Protein AF-A0A0H3BZV4-F1 (afdb_monomer_lite)

Organism: Streptococcus pyogenes serotype M49 (strain NZ131) (NCBI:txid471876)

InterPro domains:
  IPR024410 Phage tail assembly chaperone protein, TAC [PF12363] (18-93)

pLDDT: mean 86.74, std 7.84, range [58.34, 96.5]

Sequence (133 aa):
MFKINNKLGTINPETGERNADGVGALFFNILERNESAIVDLVRLSAGSGKKALTEDEILDAIAESVDEEGTTEGLFAEIEKEMVDSGFFRAKILKYIENMEKSARYLKAKDDMDATQIQIIEDMIGRMSNAVS

Foldseek 3Di:
DQPQQVPQFDADPVPRDGDPCSLQRLLLCLLVVPPVSQLSVVQSVQDDDPRGDDSVNSVVVCQVVAPPVSDCVVVSVVVLVCLLPDPVNLVSNVVNLVVLVVVLVVVVVVVPDDPVVSVVSVVSSVSSVVSND

Radius of gyration: 16.51 Å; chains: 1; bounding box: 37×33×45 Å

Structure (mmCIF, N/CA/C/O backbone):
data_AF-A0A0H3BZV4-F1
#
_entry.id   AF-A0A0H3BZV4-F1
#
loop_
_atom_site.group_PDB
_atom_site.id
_atom_site.type_symbol
_atom_site.label_atom_id
_atom_site.label_alt_id
_atom_site.label_comp_id
_atom_site.label_asym_id
_atom_site.label_entity_id
_atom_site.label_seq_id
_atom_site.pdbx_PDB_ins_code
_atom_site.Cartn_x
_atom_site.Cartn_y
_atom_site.Cartn_z
_atom_site.occupancy
_atom_site.B_iso_or_equiv
_atom_site.auth_seq_id
_atom_site.auth_comp_id
_atom_site.auth_asym_id
_atom_site.auth_atom_id
_atom_site.pdbx_PDB_model_num
ATOM 1 N N . MET A 1 1 ? -10.467 11.105 -9.168 1.00 58.34 1 MET A N 1
ATOM 2 C CA . MET A 1 1 ? -9.352 10.271 -8.666 1.00 58.34 1 MET A CA 1
ATOM 3 C C . MET A 1 1 ? -9.791 9.638 -7.341 1.00 58.34 1 MET A C 1
ATOM 5 O O . MET A 1 1 ? -10.520 10.301 -6.611 1.00 58.34 1 MET A O 1
ATOM 9 N N . PHE A 1 2 ? -9.469 8.368 -7.056 1.00 71.88 2 PHE A N 1
ATOM 10 C CA . PHE A 1 2 ? -9.880 7.727 -5.792 1.00 71.88 2 PHE A CA 1
ATOM 11 C C . PHE A 1 2 ? -9.199 8.401 -4.593 1.00 71.88 2 PHE A C 1
ATOM 13 O O . PHE A 1 2 ? -8.050 8.826 -4.709 1.00 71.88 2 PHE A O 1
ATOM 20 N N . LYS A 1 3 ? -9.878 8.463 -3.435 1.00 79.62 3 LYS A N 1
ATOM 21 C CA . LYS A 1 3 ? -9.332 9.078 -2.205 1.00 79.62 3 LYS A CA 1
ATOM 22 C C . LYS A 1 3 ? -7.959 8.514 -1.827 1.00 79.62 3 LYS A C 1
ATOM 24 O O . LYS A 1 3 ? -7.097 9.266 -1.388 1.00 79.62 3 LYS A O 1
ATOM 29 N N . ILE A 1 4 ? -7.759 7.219 -2.055 1.00 83.06 4 ILE A N 1
ATOM 30 C CA . ILE A 1 4 ? -6.498 6.522 -1.801 1.00 83.06 4 ILE A CA 1
ATOM 31 C C . ILE A 1 4 ? -5.339 7.054 -2.652 1.00 83.06 4 ILE A C 1
ATOM 33 O O . ILE A 1 4 ? -4.274 7.312 -2.113 1.00 83.06 4 ILE A O 1
ATOM 37 N N . ASN A 1 5 ? -5.554 7.353 -3.936 1.00 83.31 5 ASN A N 1
ATOM 38 C CA . ASN A 1 5 ? -4.517 7.946 -4.791 1.00 83.31 5 ASN A CA 1
ATOM 39 C C . ASN A 1 5 ? -4.198 9.381 -4.358 1.00 83.31 5 ASN A C 1
ATOM 41 O O . ASN A 1 5 ? -3.048 9.799 -4.377 1.00 83.31 5 ASN A O 1
ATOM 45 N N . ASN A 1 6 ? -5.206 10.125 -3.896 1.00 81.25 6 ASN A N 1
ATOM 46 C CA . ASN A 1 6 ? -4.993 11.479 -3.388 1.00 81.25 6 ASN A CA 1
ATOM 47 C C . ASN A 1 6 ? -4.188 11.513 -2.080 1.00 81.25 6 ASN A C 1
ATOM 49 O O . ASN A 1 6 ? -3.605 12.549 -1.777 1.00 81.25 6 ASN A O 1
ATOM 53 N N . LYS A 1 7 ? -4.194 10.438 -1.284 1.00 81.19 7 LYS A N 1
ATOM 54 C CA . LYS A 1 7 ? -3.440 10.369 -0.023 1.00 81.19 7 LYS A CA 1
ATOM 55 C C . LYS A 1 7 ? -2.091 9.674 -0.198 1.00 81.19 7 LYS A C 1
ATOM 57 O O . LYS A 1 7 ? -1.072 10.249 0.170 1.00 81.19 7 LYS A O 1
ATOM 62 N N . LEU A 1 8 ? -2.102 8.486 -0.797 1.00 85.00 8 LEU A N 1
ATOM 63 C CA . LEU A 1 8 ? -0.971 7.553 -0.833 1.00 85.00 8 LEU A CA 1
ATOM 64 C C . LEU A 1 8 ? -0.292 7.470 -2.199 1.00 85.00 8 LEU A C 1
ATOM 66 O O . LEU A 1 8 ? 0.725 6.801 -2.333 1.00 85.00 8 LEU A O 1
ATOM 70 N N . GLY A 1 9 ? -0.857 8.115 -3.223 1.00 85.00 9 GLY A N 1
ATOM 71 C CA . GLY A 1 9 ? -0.237 8.127 -4.539 1.00 85.00 9 GLY A CA 1
ATOM 72 C C . GLY A 1 9 ? 1.067 8.920 -4.526 1.00 85.00 9 GLY A C 1
ATOM 73 O O . GLY A 1 9 ? 1.127 9.997 -3.912 1.00 85.00 9 GLY A O 1
ATOM 74 N N . THR A 1 10 ? 2.087 8.396 -5.206 1.00 83.38 10 THR A N 1
ATOM 75 C CA . THR A 1 10 ? 3.387 9.064 -5.334 1.00 83.38 10 THR A CA 1
ATOM 76 C C . THR A 1 10 ? 3.229 10.389 -6.078 1.00 83.38 10 THR A C 1
ATOM 78 O O . THR A 1 10 ? 2.305 10.567 -6.875 1.00 83.38 10 THR A O 1
ATOM 81 N N . ILE A 1 11 ? 4.100 11.358 -5.798 1.00 83.69 11 ILE A N 1
ATOM 82 C CA . ILE A 1 11 ? 4.076 12.659 -6.474 1.00 83.69 11 ILE A CA 1
ATOM 83 C C . ILE A 1 11 ? 5.057 12.607 -7.639 1.00 83.69 11 ILE A C 1
ATOM 85 O O . ILE A 1 11 ? 6.227 12.275 -7.453 1.00 83.69 11 ILE A O 1
ATOM 89 N N . ASN A 1 12 ? 4.584 12.951 -8.833 1.00 79.94 12 ASN A N 1
ATOM 90 C CA . ASN A 1 12 ? 5.448 13.125 -9.986 1.00 79.94 12 ASN A CA 1
ATOM 91 C C . ASN A 1 12 ? 6.361 14.348 -9.750 1.00 79.94 12 ASN A C 1
ATOM 93 O O . ASN A 1 12 ? 5.844 15.453 -9.570 1.00 79.94 12 ASN A O 1
ATOM 97 N N . PRO A 1 13 ? 7.696 14.185 -9.752 1.00 77.62 13 PRO A N 1
ATOM 98 C CA . PRO A 1 13 ? 8.618 15.281 -9.460 1.00 77.62 13 PRO A CA 1
ATOM 99 C C . PRO A 1 13 ? 8.635 16.370 -10.544 1.00 77.62 13 PRO A C 1
ATOM 101 O O . PRO A 1 13 ? 9.012 17.501 -10.253 1.00 77.62 13 PRO A O 1
ATOM 104 N N . GLU A 1 14 ? 8.222 16.056 -11.775 1.00 81.56 14 GLU A N 1
ATOM 105 C CA . GLU A 1 14 ? 8.203 16.994 -12.903 1.00 81.56 14 GLU A CA 1
ATOM 106 C C . GLU A 1 14 ? 6.904 17.803 -12.963 1.00 81.56 14 GLU A C 1
ATOM 108 O O . GLU A 1 14 ? 6.931 19.004 -13.227 1.00 81.56 14 GLU A O 1
ATOM 113 N N . THR A 1 15 ? 5.757 17.158 -12.722 1.00 86.44 15 THR A N 1
ATOM 114 C CA . THR A 1 15 ? 4.434 17.798 -12.854 1.00 86.44 15 THR A CA 1
ATOM 115 C C . THR A 1 15 ? 3.827 18.229 -11.520 1.00 86.44 15 THR A C 1
ATOM 117 O O . THR A 1 15 ? 2.900 19.037 -11.502 1.00 86.44 15 THR A O 1
ATOM 120 N N . GLY A 1 16 ? 4.311 17.690 -10.396 1.00 83.94 16 GLY A N 1
ATOM 121 C CA . GLY A 1 16 ? 3.719 17.872 -9.067 1.00 83.94 16 GLY A CA 1
ATOM 122 C C . GLY A 1 16 ? 2.377 17.153 -8.878 1.00 83.94 16 GLY A C 1
ATOM 123 O O . GLY A 1 16 ? 1.765 17.252 -7.812 1.00 83.94 16 GLY A O 1
ATOM 124 N N . GLU A 1 17 ? 1.899 16.428 -9.891 1.00 85.38 17 GLU A N 1
ATOM 125 C CA . GLU A 1 17 ? 0.636 15.698 -9.833 1.00 85.38 17 GLU A CA 1
ATOM 126 C C . GLU A 1 17 ? 0.794 14.367 -9.095 1.00 85.38 17 GLU A C 1
ATOM 128 O O . GLU A 1 17 ? 1.854 13.739 -9.109 1.00 85.38 17 GLU A O 1
ATOM 133 N N . ARG A 1 18 ? -0.290 13.908 -8.460 1.00 84.81 18 ARG A N 1
ATOM 134 C CA . ARG A 1 18 ? -0.317 12.586 -7.828 1.00 84.81 18 ARG A CA 1
ATOM 135 C C . ARG A 1 18 ? -0.573 11.486 -8.845 1.00 84.81 18 ARG A C 1
ATOM 137 O O . ARG A 1 18 ? -1.522 11.556 -9.629 1.00 84.81 18 ARG A O 1
ATOM 144 N N . ASN A 1 19 ? 0.226 10.434 -8.751 1.00 83.19 19 ASN A N 1
ATOM 145 C CA . ASN A 1 19 ? 0.083 9.227 -9.541 1.00 83.19 19 ASN A CA 1
ATOM 146 C C . ASN A 1 19 ? -1.110 8.384 -9.073 1.00 83.19 19 ASN A C 1
ATOM 148 O O . ASN A 1 19 ? -1.616 8.476 -7.951 1.00 83.19 19 ASN A O 1
ATOM 152 N N . ALA A 1 20 ? -1.601 7.545 -9.982 1.00 85.19 20 ALA A N 1
ATOM 153 C CA . ALA A 1 20 ? -2.744 6.673 -9.741 1.00 85.19 20 ALA A CA 1
ATOM 154 C C . ALA A 1 20 ? -2.343 5.313 -9.133 1.00 85.19 20 ALA A C 1
ATOM 156 O O . ALA A 1 20 ? -2.910 4.286 -9.503 1.00 85.19 20 ALA A O 1
ATOM 157 N N . ASP A 1 21 ? -1.373 5.315 -8.222 1.00 86.81 21 ASP A N 1
ATOM 158 C CA . ASP A 1 21 ? -0.710 4.140 -7.641 1.00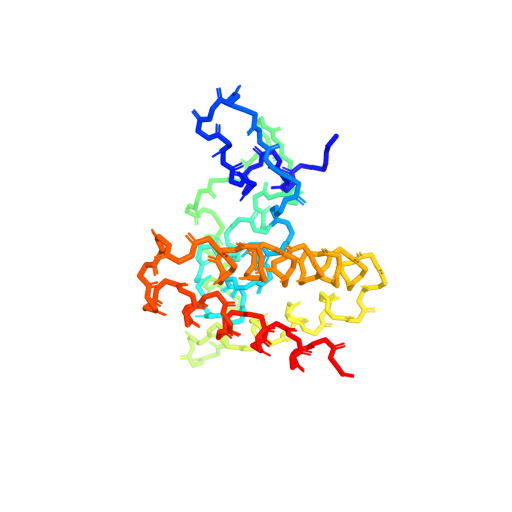 86.81 21 ASP A CA 1
ATOM 159 C C . ASP A 1 21 ? -1.020 3.891 -6.157 1.00 86.81 21 ASP A C 1
ATOM 161 O O . ASP A 1 21 ? -0.617 2.865 -5.615 1.00 86.81 21 ASP A O 1
ATOM 165 N N . GLY A 1 22 ? -1.798 4.756 -5.503 1.00 89.69 22 GLY A N 1
ATOM 166 C CA . GLY A 1 22 ? -2.055 4.658 -4.061 1.00 89.69 22 GLY A CA 1
ATOM 167 C C . GLY A 1 22 ? -2.653 3.321 -3.596 1.00 89.69 22 GLY A C 1
ATOM 168 O O . GLY A 1 22 ? -2.357 2.880 -2.492 1.00 89.69 22 GLY A O 1
ATOM 169 N N . VAL A 1 23 ? -3.463 2.645 -4.425 1.00 91.56 23 VAL A N 1
ATOM 170 C CA . VAL A 1 23 ? -3.964 1.289 -4.103 1.00 91.56 23 VAL A CA 1
ATOM 171 C C . VAL A 1 23 ? -2.830 0.268 -4.050 1.00 91.56 23 VAL A C 1
ATOM 173 O O . VAL A 1 23 ? -2.800 -0.570 -3.156 1.00 91.56 23 VAL A O 1
ATOM 176 N N . GLY A 1 24 ? -1.912 0.339 -5.010 1.00 92.00 24 GLY A N 1
ATOM 177 C CA . GLY A 1 24 ? -0.768 -0.558 -5.076 1.00 92.00 24 GLY A CA 1
ATOM 178 C C . GLY A 1 24 ? 0.210 -0.327 -3.932 1.00 92.00 24 GLY A C 1
ATOM 179 O O . GLY A 1 24 ? 0.658 -1.284 -3.311 1.00 92.00 24 GLY A O 1
ATOM 180 N N . ALA A 1 25 ? 0.465 0.942 -3.601 1.00 91.69 25 ALA A N 1
ATOM 181 C CA . ALA A 1 25 ? 1.288 1.317 -2.455 1.00 91.69 25 ALA A CA 1
ATOM 182 C C . ALA A 1 25 ? 0.697 0.813 -1.128 1.00 91.69 25 ALA A C 1
ATOM 184 O O . ALA A 1 25 ? 1.415 0.219 -0.327 1.00 91.69 25 ALA A O 1
ATOM 185 N N . LEU A 1 26 ? -0.617 0.984 -0.917 1.00 94.25 26 LEU A N 1
ATOM 186 C CA . LEU A 1 26 ? -1.288 0.452 0.272 1.00 94.25 26 LEU A CA 1
ATOM 187 C C . LEU A 1 26 ? -1.158 -1.070 0.349 1.00 94.25 26 LEU A C 1
ATOM 189 O O . LEU A 1 26 ? -0.787 -1.593 1.392 1.00 94.25 26 LEU A O 1
ATOM 193 N N . PHE A 1 27 ? -1.444 -1.768 -0.753 1.00 95.56 27 PHE A N 1
ATOM 194 C CA . PHE A 1 27 ? -1.378 -3.226 -0.789 1.00 95.56 27 PHE A CA 1
ATOM 195 C C . PHE A 1 27 ? 0.024 -3.742 -0.465 1.00 95.56 27 PHE A C 1
ATOM 197 O O . PHE A 1 27 ? 0.169 -4.634 0.361 1.00 95.56 27 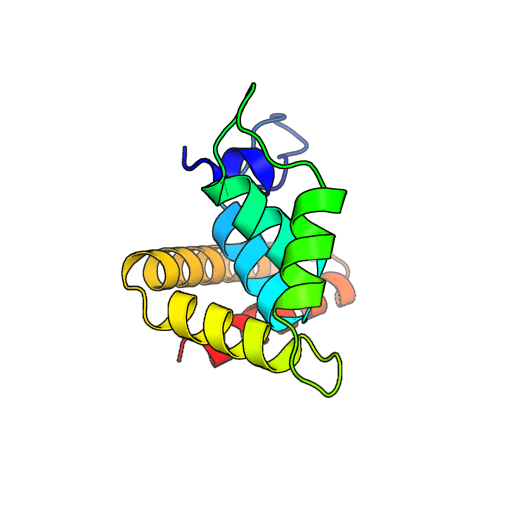PHE A O 1
ATOM 204 N N . PHE A 1 28 ? 1.063 -3.138 -1.046 1.00 94.94 28 PHE A N 1
ATOM 205 C CA . PHE A 1 28 ? 2.437 -3.505 -0.725 1.00 94.94 28 PHE A CA 1
ATOM 206 C C . PHE A 1 28 ? 2.752 -3.305 0.764 1.00 94.94 28 PHE A C 1
ATOM 208 O O . PHE A 1 28 ? 3.306 -4.198 1.393 1.00 94.94 28 PHE A O 1
ATOM 215 N N . ASN A 1 29 ? 2.329 -2.189 1.364 1.00 94.81 29 ASN A N 1
ATOM 216 C CA . ASN A 1 29 ? 2.544 -1.954 2.793 1.00 94.81 29 ASN A CA 1
ATOM 217 C C . ASN A 1 29 ? 1.795 -2.960 3.693 1.00 94.81 29 ASN A C 1
ATOM 219 O O . ASN A 1 29 ? 2.305 -3.305 4.756 1.00 94.81 29 ASN A O 1
ATOM 223 N N . ILE A 1 30 ? 0.627 -3.460 3.272 1.00 95.69 30 ILE A N 1
ATOM 224 C CA . ILE A 1 30 ? -0.084 -4.558 3.954 1.00 95.69 30 ILE A CA 1
ATOM 225 C C . ILE A 1 30 ? 0.725 -5.865 3.887 1.00 95.69 30 ILE A C 1
ATOM 227 O O . ILE A 1 30 ? 0.873 -6.548 4.902 1.00 95.69 30 ILE A O 1
ATOM 231 N N . LEU A 1 31 ? 1.311 -6.190 2.729 1.00 95.62 31 LEU A N 1
ATOM 232 C CA . LEU A 1 31 ? 2.188 -7.363 2.584 1.00 95.62 31 LEU A CA 1
ATOM 233 C C . LEU A 1 31 ? 3.448 -7.259 3.456 1.00 95.62 31 LEU A C 1
ATOM 235 O O . LEU A 1 31 ? 3.886 -8.255 4.022 1.00 95.62 31 LEU A O 1
ATOM 239 N N . GLU A 1 32 ? 3.995 -6.053 3.619 1.00 94.88 32 GLU A N 1
ATOM 240 C CA . GLU A 1 32 ? 5.163 -5.794 4.474 1.00 94.88 32 GLU A CA 1
ATOM 241 C C . GLU A 1 32 ? 4.839 -5.690 5.969 1.00 94.88 32 GLU A C 1
ATOM 243 O O . GLU A 1 32 ? 5.734 -5.391 6.759 1.00 94.88 32 GLU A O 1
ATOM 248 N N . ARG A 1 33 ? 3.577 -5.898 6.370 1.00 93.12 33 ARG A N 1
ATOM 249 C CA . ARG A 1 33 ? 3.121 -5.739 7.762 1.00 93.12 33 ARG A CA 1
ATOM 250 C C . ARG A 1 33 ? 3.453 -4.357 8.334 1.00 93.12 33 ARG A C 1
ATOM 252 O O . ARG A 1 33 ? 3.756 -4.194 9.512 1.00 93.12 33 ARG A O 1
ATOM 259 N N . ASN A 1 34 ? 3.406 -3.335 7.485 1.00 92.00 34 ASN A N 1
ATOM 260 C CA . ASN A 1 34 ? 3.645 -1.964 7.901 1.00 92.00 34 ASN A CA 1
ATOM 261 C C . ASN A 1 34 ? 2.385 -1.410 8.579 1.00 92.00 34 ASN A C 1
ATOM 263 O O . ASN A 1 34 ? 1.386 -1.144 7.916 1.00 92.00 34 ASN A O 1
ATOM 267 N N . GLU A 1 35 ? 2.440 -1.207 9.895 1.00 86.62 35 GLU A N 1
ATOM 268 C CA . GLU A 1 35 ? 1.307 -0.767 10.728 1.00 86.62 35 GLU A CA 1
ATOM 269 C C . GLU A 1 35 ? 0.673 0.548 10.257 1.00 86.62 35 GLU A C 1
ATOM 271 O O . GLU A 1 35 ? -0.545 0.728 10.352 1.00 86.62 35 GLU A O 1
ATOM 276 N N . SER A 1 36 ? 1.464 1.439 9.644 1.00 88.50 36 SER A N 1
ATOM 277 C CA . SER A 1 36 ? 0.935 2.676 9.055 1.00 88.50 36 SER A CA 1
ATOM 278 C C . SER A 1 36 ? -0.111 2.414 7.962 1.00 88.50 36 SER A C 1
ATOM 280 O O . SER A 1 36 ? -1.007 3.234 7.768 1.00 88.50 36 SER A O 1
ATOM 282 N N . ALA A 1 37 ? -0.077 1.247 7.306 1.00 91.44 37 ALA A N 1
ATOM 283 C CA . ALA A 1 37 ? -1.062 0.852 6.304 1.00 91.44 37 ALA A CA 1
ATOM 284 C C . ALA A 1 37 ? -2.463 0.661 6.895 1.00 91.44 37 ALA A C 1
ATOM 286 O O . ALA A 1 37 ? -3.450 1.054 6.271 1.00 91.44 37 ALA A O 1
ATOM 287 N N . ILE A 1 38 ? -2.559 0.089 8.099 1.00 89.94 38 ILE A N 1
ATOM 288 C CA . ILE A 1 38 ? -3.841 -0.105 8.789 1.00 89.94 38 ILE A CA 1
ATOM 289 C C . ILE A 1 38 ? -4.399 1.264 9.182 1.00 89.94 38 ILE A C 1
ATOM 291 O O . ILE A 1 38 ? -5.562 1.567 8.906 1.00 89.94 38 ILE A O 1
ATOM 295 N N . VAL A 1 39 ? -3.548 2.139 9.727 1.00 89.69 39 VAL A N 1
ATOM 296 C CA . VAL A 1 39 ? -3.926 3.519 10.064 1.00 89.69 39 VAL A CA 1
ATOM 297 C C . VAL A 1 39 ? -4.420 4.272 8.826 1.00 89.69 39 VAL A C 1
ATOM 299 O O . VAL A 1 39 ? -5.479 4.908 8.859 1.00 89.69 39 VAL A O 1
ATOM 302 N N . ASP A 1 40 ? -3.705 4.175 7.706 1.00 89.56 40 ASP A N 1
ATOM 303 C CA . ASP A 1 40 ? -4.093 4.805 6.445 1.00 89.56 40 ASP A CA 1
ATOM 304 C C . ASP A 1 40 ? -5.422 4.266 5.908 1.00 89.56 40 ASP A C 1
ATOM 306 O O . ASP A 1 40 ? -6.277 5.051 5.474 1.00 89.56 40 ASP A O 1
ATOM 310 N N . LEU A 1 41 ? -5.636 2.950 5.973 1.00 89.31 41 LEU A N 1
ATOM 311 C CA . LEU A 1 41 ? -6.879 2.302 5.562 1.00 89.31 41 LEU A CA 1
ATOM 312 C C . LEU A 1 41 ? -8.072 2.789 6.400 1.00 89.31 41 LEU A C 1
ATOM 314 O O . LEU A 1 41 ? -9.111 3.173 5.843 1.00 89.31 41 LEU A O 1
ATOM 318 N N . VAL A 1 42 ? -7.918 2.861 7.724 1.00 88.00 42 VAL A N 1
ATOM 319 C CA . VAL A 1 42 ? -8.958 3.376 8.625 1.00 88.00 42 VAL A CA 1
ATOM 320 C C . VAL A 1 42 ? -9.220 4.857 8.346 1.00 88.00 42 VAL A C 1
ATOM 322 O O . VAL A 1 42 ? -10.370 5.254 8.155 1.00 88.00 42 VAL A O 1
ATOM 325 N N . ARG A 1 43 ? -8.178 5.683 8.192 1.00 86.88 43 ARG A N 1
ATOM 326 C CA . ARG A 1 43 ? -8.308 7.113 7.838 1.00 86.88 43 ARG A CA 1
ATOM 327 C C . ARG A 1 43 ? -8.945 7.354 6.475 1.00 86.88 43 ARG A C 1
ATOM 329 O O . ARG A 1 43 ? -9.484 8.436 6.224 1.00 86.88 43 ARG A O 1
ATOM 336 N N . LEU A 1 44 ? -8.810 6.425 5.535 1.00 84.69 44 LEU A N 1
ATOM 337 C CA . LEU A 1 44 ? -9.486 6.496 4.240 1.00 84.69 44 LEU A CA 1
ATOM 338 C C . LEU A 1 44 ? -10.983 6.198 4.376 1.00 84.69 44 LEU A C 1
ATOM 340 O O . LEU A 1 44 ? -11.791 6.815 3.671 1.00 84.69 44 LEU A O 1
ATOM 344 N N . SER A 1 45 ? -11.335 5.320 5.314 1.00 81.81 45 SER A N 1
ATOM 345 C CA . SER A 1 45 ? -12.699 4.863 5.590 1.00 81.81 45 SER A CA 1
ATOM 346 C C . SER A 1 45 ? -13.481 5.832 6.486 1.00 81.81 45 SER A C 1
ATOM 348 O O . SER A 1 45 ? -14.637 6.140 6.196 1.00 81.81 45 SER A O 1
ATOM 350 N N . ALA A 1 46 ? -12.837 6.413 7.502 1.00 78.75 46 ALA A N 1
ATOM 351 C CA . ALA A 1 46 ? -13.441 7.278 8.522 1.00 78.75 46 ALA A CA 1
ATOM 352 C C . ALA A 1 46 ? -13.863 8.685 8.032 1.00 78.75 46 ALA A C 1
ATOM 354 O O . ALA A 1 46 ? -14.340 9.519 8.799 1.00 78.75 46 ALA A O 1
ATOM 355 N N . GLY A 1 47 ? -13.748 8.976 6.734 1.00 68.94 47 GLY A N 1
ATOM 356 C CA . GLY A 1 47 ? -14.139 10.271 6.175 1.00 68.94 47 GLY A CA 1
ATOM 357 C C . GLY A 1 47 ? -13.169 11.407 6.531 1.00 68.94 47 GLY A C 1
ATOM 358 O O . GLY A 1 47 ? -11.983 11.193 6.748 1.00 68.94 47 GLY A O 1
ATOM 359 N N . SER A 1 48 ? -13.645 12.653 6.483 1.00 74.81 48 SER A N 1
ATOM 360 C CA . SER A 1 48 ? -12.821 13.858 6.682 1.00 74.81 48 SER A CA 1
ATOM 361 C C . SER A 1 48 ? -13.573 14.931 7.471 1.00 74.81 48 SER A C 1
ATOM 363 O O . SER A 1 48 ? -14.803 14.984 7.426 1.00 74.81 48 SER A O 1
ATOM 365 N N . GLY A 1 49 ? -12.848 15.839 8.130 1.00 76.06 49 GLY A N 1
ATOM 366 C CA . GLY A 1 49 ? -13.425 16.966 8.872 1.00 76.06 49 GLY A CA 1
ATOM 367 C C . GLY A 1 49 ? -13.752 16.609 10.323 1.00 76.06 49 GLY A C 1
ATOM 368 O O . GLY A 1 49 ? -13.025 15.849 10.943 1.00 76.06 49 GLY A O 1
ATOM 369 N N . LYS A 1 50 ? -14.856 17.135 10.873 1.00 73.38 50 LYS A N 1
ATOM 370 C CA . LYS A 1 50 ? -15.226 16.975 12.301 1.00 73.38 50 LYS A CA 1
ATOM 371 C C . LYS A 1 50 ? -15.500 15.531 12.759 1.00 73.38 50 LYS A C 1
ATOM 373 O O . LYS A 1 50 ? -15.712 15.320 13.942 1.00 73.38 50 LYS A O 1
ATOM 378 N N . LYS A 1 51 ? -15.571 14.576 11.828 1.00 74.44 51 LYS A N 1
ATOM 379 C CA . LYS A 1 51 ? -15.763 13.141 12.094 1.00 74.44 51 LYS A CA 1
ATOM 380 C C . LYS A 1 51 ? -14.518 12.306 11.772 1.00 74.44 51 LYS A C 1
ATOM 382 O O . LYS A 1 51 ? -14.605 11.087 11.774 1.00 74.44 51 LYS A O 1
ATOM 387 N N . ALA A 1 52 ? -13.410 12.951 11.401 1.00 82.88 52 ALA A N 1
ATOM 388 C CA . ALA A 1 52 ? -12.166 12.241 11.161 1.00 82.88 52 ALA A CA 1
ATOM 389 C C . ALA A 1 52 ? -11.628 11.721 12.493 1.00 82.88 52 ALA A C 1
ATOM 391 O O . ALA A 1 52 ? -11.549 12.491 13.448 1.00 82.88 52 ALA A O 1
ATOM 392 N N . LEU A 1 53 ? -11.257 10.445 12.511 1.00 85.62 53 LEU A N 1
ATOM 393 C CA . LEU A 1 53 ? -10.556 9.848 13.638 1.00 85.62 53 LEU A CA 1
ATOM 394 C C . LEU A 1 53 ? -9.125 10.397 13.709 1.00 85.62 53 LEU A C 1
ATOM 396 O O . LEU A 1 53 ? -8.481 10.613 12.670 1.00 85.62 53 LEU A O 1
ATOM 400 N N . THR A 1 54 ? -8.643 10.634 14.924 1.00 86.88 54 THR A N 1
ATOM 401 C CA . THR A 1 54 ? -7.240 10.968 15.195 1.00 86.88 54 THR A CA 1
ATOM 402 C C . THR A 1 54 ? -6.346 9.738 14.999 1.00 86.88 54 THR A C 1
ATOM 404 O O . THR A 1 54 ? -6.832 8.642 14.742 1.00 86.88 54 THR A O 1
ATOM 407 N N . GLU A 1 55 ? -5.019 9.909 15.026 1.00 84.75 55 GLU A N 1
ATOM 408 C CA . GLU A 1 55 ? -4.121 8.740 15.023 1.00 84.75 55 GLU A CA 1
ATOM 409 C C . GLU A 1 55 ? -4.324 7.887 16.270 1.00 84.75 55 GLU A C 1
ATOM 411 O O . GLU A 1 55 ? -4.537 6.688 16.146 1.00 84.75 55 GLU A O 1
ATOM 416 N N . ASP A 1 56 ? -4.336 8.534 17.434 1.00 87.94 56 ASP A N 1
ATOM 417 C CA . ASP A 1 56 ? -4.454 7.882 18.736 1.00 87.94 56 ASP A CA 1
ATOM 418 C C . ASP A 1 56 ? -5.753 7.071 18.838 1.00 87.94 56 ASP A C 1
ATOM 420 O O . ASP A 1 56 ? -5.708 5.904 19.193 1.00 87.94 56 ASP A O 1
ATOM 424 N N . GLU A 1 57 ? -6.892 7.624 18.397 1.00 88.81 57 GLU A N 1
ATOM 425 C CA . GLU A 1 57 ? -8.176 6.899 18.383 1.00 88.81 57 GLU A CA 1
ATOM 426 C C . GLU A 1 57 ? -8.133 5.634 17.512 1.00 88.81 57 GLU A C 1
ATOM 428 O O . GLU A 1 57 ? -8.807 4.647 17.801 1.00 88.81 57 GLU A O 1
ATOM 433 N N . ILE A 1 58 ? -7.369 5.665 16.418 1.00 88.12 58 ILE A N 1
ATOM 434 C CA . ILE A 1 58 ? -7.216 4.513 15.527 1.00 88.12 58 ILE A CA 1
ATOM 435 C C . ILE A 1 58 ? -6.274 3.487 16.153 1.00 88.12 58 ILE A C 1
ATOM 437 O O . ILE A 1 58 ? -6.565 2.297 16.095 1.00 88.12 58 ILE A O 1
ATOM 441 N N . LEU A 1 59 ? -5.166 3.934 16.743 1.00 86.94 59 LEU A N 1
ATOM 442 C CA . LEU A 1 59 ? -4.201 3.061 17.407 1.00 86.94 59 LEU A CA 1
ATOM 443 C C . LEU A 1 59 ? -4.816 2.370 18.627 1.00 86.94 59 LEU A C 1
ATOM 445 O O . LEU A 1 59 ? -4.618 1.170 18.787 1.00 86.94 59 LEU A O 1
ATOM 449 N N . ASP A 1 60 ? -5.614 3.087 19.418 1.00 87.88 60 ASP A N 1
ATOM 450 C CA . ASP A 1 60 ? -6.354 2.530 20.552 1.00 87.88 60 ASP A CA 1
ATOM 451 C C . ASP A 1 60 ? -7.326 1.438 20.079 1.00 87.88 60 ASP A C 1
ATOM 453 O O . ASP A 1 60 ? -7.332 0.333 20.615 1.00 87.88 60 ASP A O 1
ATOM 457 N N . ALA A 1 61 ? -8.088 1.693 19.008 1.00 85.75 61 ALA A N 1
ATOM 458 C CA . ALA A 1 61 ? -8.994 0.696 18.436 1.00 85.75 61 ALA A CA 1
ATOM 459 C C . ALA A 1 61 ? -8.255 -0.525 17.862 1.00 85.75 61 ALA A C 1
ATOM 461 O O . ALA A 1 61 ? -8.720 -1.653 18.014 1.00 85.75 61 ALA A O 1
ATOM 462 N N . ILE A 1 62 ? -7.103 -0.319 17.209 1.00 83.69 62 ILE A N 1
ATOM 463 C CA . ILE A 1 62 ? -6.253 -1.423 16.744 1.00 83.69 62 ILE A CA 1
ATOM 464 C C . ILE A 1 62 ? -5.789 -2.247 17.950 1.00 83.69 62 ILE A C 1
ATOM 466 O O . ILE A 1 62 ? -5.950 -3.464 17.929 1.00 83.69 62 ILE A O 1
ATOM 470 N N . ALA A 1 63 ? -5.294 -1.600 19.009 1.00 83.00 63 ALA A N 1
ATOM 471 C CA . ALA A 1 63 ? -4.842 -2.252 20.238 1.00 83.00 63 ALA A CA 1
ATOM 472 C C . ALA A 1 63 ? -5.959 -3.016 20.976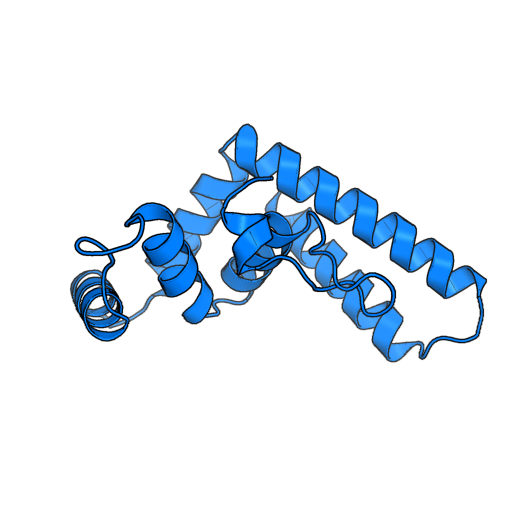 1.00 83.00 63 ALA A C 1
ATOM 474 O O . ALA A 1 63 ? -5.681 -4.002 21.650 1.00 83.00 63 ALA A O 1
ATOM 475 N N . GLU A 1 64 ? -7.219 -2.603 20.839 1.00 82.56 64 GLU A N 1
ATOM 476 C CA . GLU A 1 64 ? -8.374 -3.361 21.342 1.00 82.56 64 GLU A CA 1
ATOM 477 C C . GLU A 1 64 ? -8.743 -4.563 20.456 1.00 82.56 64 GLU A C 1
ATOM 479 O O . GLU A 1 64 ? -9.417 -5.483 20.918 1.00 82.56 64 GLU A O 1
ATOM 484 N N . SER A 1 65 ? -8.338 -4.549 19.183 1.00 75.25 65 SER A N 1
ATOM 485 C CA . SER A 1 65 ? -8.679 -5.577 18.189 1.00 75.25 65 SER A CA 1
ATOM 486 C C . SER A 1 65 ? -7.594 -6.625 17.947 1.00 75.25 65 SER A C 1
ATOM 488 O O . SER A 1 65 ? -7.881 -7.647 17.324 1.00 75.25 65 SER A O 1
ATOM 490 N N . VAL A 1 66 ? -6.363 -6.377 18.402 1.00 79.38 66 VAL A N 1
ATOM 491 C CA . VAL A 1 66 ? -5.297 -7.384 18.368 1.00 79.38 66 VAL A CA 1
ATOM 492 C C . VAL A 1 66 ? -5.654 -8.549 19.286 1.00 79.38 66 VAL A C 1
ATOM 494 O O . VAL A 1 66 ? -6.377 -8.393 20.271 1.00 79.38 66 VAL A O 1
ATOM 497 N N . ASP A 1 67 ? -5.179 -9.737 18.926 1.00 67.75 67 ASP A N 1
ATOM 498 C CA . ASP A 1 67 ? -5.420 -10.952 19.700 1.00 67.75 67 ASP A CA 1
ATOM 499 C C . ASP A 1 67 ? -4.831 -10.867 21.124 1.00 67.75 67 ASP A C 1
ATOM 501 O O . ASP A 1 67 ? -4.103 -9.939 21.477 1.00 67.75 67 ASP A O 1
ATOM 505 N N . GLU A 1 68 ? -5.136 -11.856 21.972 1.00 64.44 68 GLU A N 1
ATOM 506 C CA . GLU A 1 68 ? -4.594 -11.926 23.340 1.00 64.44 68 GLU A CA 1
ATOM 507 C C . GLU A 1 68 ? -3.049 -11.962 23.378 1.00 64.44 68 GLU A C 1
ATOM 509 O O . GLU A 1 68 ? -2.454 -11.666 24.416 1.00 64.44 68 GLU A O 1
ATOM 514 N N . GLU A 1 69 ? -2.397 -12.295 22.258 1.00 65.75 69 GLU A N 1
ATOM 515 C CA . GLU A 1 69 ? -0.939 -12.299 22.100 1.00 65.75 69 GLU A CA 1
ATOM 516 C C . GLU A 1 69 ? -0.377 -10.921 21.693 1.00 65.75 69 GLU A C 1
ATOM 518 O O . GLU A 1 69 ? 0.841 -10.732 21.660 1.00 65.75 69 GLU A O 1
ATOM 523 N N . GLY A 1 70 ? -1.247 -9.936 21.442 1.00 70.56 70 GLY A N 1
ATOM 524 C CA . GLY A 1 70 ? -0.891 -8.569 21.074 1.00 70.56 70 GLY A CA 1
ATOM 525 C C . GLY A 1 70 ? -0.377 -8.436 19.643 1.00 70.56 70 GLY A C 1
ATOM 526 O O . GLY A 1 70 ? 0.327 -7.470 19.343 1.00 70.56 70 GLY A O 1
ATOM 527 N N . THR A 1 71 ? -0.678 -9.399 18.764 1.00 82.38 71 THR A N 1
ATOM 528 C CA . THR A 1 71 ? -0.179 -9.401 17.386 1.00 82.38 71 THR A CA 1
ATOM 529 C C . THR A 1 71 ? -1.198 -8.820 16.406 1.00 82.38 71 THR A C 1
ATOM 531 O O . THR A 1 71 ? -2.405 -9.034 16.508 1.00 82.38 71 THR A O 1
ATOM 534 N N . THR A 1 72 ? -0.705 -8.079 15.410 1.00 86.00 72 THR A N 1
ATOM 535 C CA . THR A 1 72 ? -1.513 -7.549 14.297 1.00 86.00 72 THR A CA 1
ATOM 536 C C . THR A 1 72 ? -1.550 -8.495 13.093 1.00 86.00 72 THR A C 1
ATOM 538 O O . THR A 1 72 ? -2.173 -8.174 12.082 1.00 86.00 72 THR A O 1
ATOM 541 N N . GLU A 1 73 ? -0.911 -9.670 13.170 1.00 89.00 73 GLU A N 1
ATOM 542 C CA . GLU A 1 73 ? -0.753 -10.571 12.020 1.00 89.00 73 GLU A CA 1
ATOM 543 C C . GLU A 1 73 ? -2.100 -11.079 11.500 1.00 89.00 73 GLU A C 1
ATOM 545 O O . GLU A 1 73 ? -2.330 -11.073 10.291 1.00 89.00 73 GLU A O 1
ATOM 550 N N . GLY A 1 74 ? -3.020 -11.447 12.400 1.00 87.94 74 GLY A N 1
ATOM 551 C CA . GLY A 1 74 ? -4.378 -11.844 12.018 1.00 87.94 74 GLY A CA 1
ATOM 552 C C . GLY A 1 74 ? -5.102 -10.745 11.237 1.00 87.94 74 GLY A C 1
ATOM 553 O O . GLY A 1 74 ? -5.678 -11.009 10.183 1.00 87.94 74 GLY A O 1
ATOM 554 N N . LEU A 1 75 ? -4.979 -9.495 11.692 1.00 88.81 75 LEU A N 1
ATOM 555 C CA . LEU A 1 75 ? -5.578 -8.333 11.035 1.00 88.81 75 LEU A CA 1
ATOM 556 C C . LEU A 1 75 ? -4.969 -8.084 9.646 1.00 88.81 75 LEU A C 1
ATOM 558 O O . LEU A 1 75 ? -5.699 -7.844 8.685 1.00 88.81 75 LEU A O 1
ATOM 562 N N . PHE A 1 76 ? -3.644 -8.183 9.504 1.00 92.75 76 PHE A N 1
ATOM 563 C CA . PHE A 1 76 ? -2.999 -8.070 8.194 1.00 92.75 76 PHE A CA 1
ATOM 564 C C . PHE A 1 76 ? -3.432 -9.182 7.237 1.00 92.75 76 PHE A C 1
ATOM 566 O O . PHE A 1 76 ? -3.728 -8.889 6.079 1.00 92.75 76 PHE A O 1
ATOM 573 N N . ALA A 1 77 ? -3.506 -10.429 7.708 1.00 92.50 77 ALA A N 1
ATOM 574 C CA . ALA A 1 77 ? -3.931 -11.563 6.894 1.00 92.50 77 ALA A CA 1
ATOM 575 C C . ALA A 1 77 ? -5.386 -11.417 6.413 1.00 92.50 77 ALA A C 1
ATOM 577 O O . ALA A 1 77 ? -5.690 -11.712 5.255 1.00 92.50 77 ALA A O 1
ATOM 578 N N . GLU A 1 78 ? -6.281 -10.921 7.271 1.00 92.06 78 GLU A N 1
ATOM 579 C CA . GLU A 1 78 ? -7.669 -10.632 6.902 1.00 92.06 78 GLU A CA 1
ATOM 580 C C . GLU A 1 78 ? -7.761 -9.523 5.850 1.00 92.06 78 GLU A C 1
ATOM 582 O O . GLU A 1 78 ? -8.398 -9.717 4.813 1.00 92.06 78 GLU A O 1
ATOM 587 N N . ILE A 1 79 ? -7.073 -8.396 6.062 1.00 93.12 79 ILE A N 1
ATOM 588 C CA . ILE A 1 79 ? -7.062 -7.277 5.108 1.00 93.12 79 ILE A CA 1
ATOM 589 C C . ILE A 1 79 ? -6.475 -7.718 3.763 1.00 93.12 79 ILE A C 1
ATOM 591 O O . ILE A 1 79 ? -7.042 -7.416 2.712 1.00 93.12 79 ILE A O 1
ATOM 595 N N . GLU A 1 80 ? -5.353 -8.442 3.779 1.00 95.06 80 GLU A N 1
ATOM 596 C CA . GLU A 1 80 ? -4.718 -8.991 2.579 1.00 95.06 80 GLU A CA 1
ATOM 597 C C . GLU A 1 80 ? -5.716 -9.844 1.789 1.00 95.06 80 GLU A C 1
ATOM 599 O O . GLU A 1 80 ? -5.952 -9.589 0.603 1.00 95.06 80 GLU A O 1
ATOM 604 N N . LYS A 1 81 ? -6.376 -10.789 2.465 1.00 95.06 81 LYS A N 1
ATOM 605 C CA . LYS A 1 81 ? -7.388 -11.657 1.864 1.00 95.06 81 LYS A CA 1
ATOM 606 C C . LYS A 1 81 ? -8.554 -10.858 1.280 1.00 95.06 81 LYS A C 1
ATOM 608 O O . LYS A 1 81 ? -8.951 -11.107 0.144 1.00 95.06 81 LYS A O 1
ATOM 613 N N . GLU A 1 82 ? -9.094 -9.882 2.007 1.00 94.06 82 GLU A N 1
ATOM 614 C CA . GLU A 1 82 ? -10.193 -9.042 1.514 1.00 94.06 82 GLU A CA 1
ATOM 615 C C . GLU A 1 82 ? -9.800 -8.219 0.279 1.00 94.06 82 GLU A C 1
ATOM 617 O O . GLU A 1 82 ? -10.594 -8.072 -0.658 1.00 94.06 82 GLU A O 1
ATOM 622 N N . MET A 1 83 ? -8.574 -7.692 0.241 1.00 94.50 83 MET A N 1
ATOM 623 C CA . MET A 1 83 ? -8.064 -6.942 -0.909 1.00 94.50 83 MET A CA 1
ATOM 624 C C . MET A 1 83 ? -7.889 -7.836 -2.143 1.00 94.50 83 MET A C 1
ATOM 626 O O . MET A 1 83 ? -8.202 -7.402 -3.257 1.00 94.50 83 MET A O 1
ATOM 630 N N . VAL A 1 84 ? -7.421 -9.072 -1.963 1.00 95.62 84 VAL A N 1
ATOM 631 C CA . VAL A 1 84 ? -7.233 -10.043 -3.053 1.00 95.62 84 VAL A CA 1
ATOM 632 C C . VAL A 1 84 ? -8.574 -10.579 -3.562 1.00 95.62 84 VAL A C 1
ATOM 634 O O . VAL A 1 84 ? -8.791 -10.624 -4.775 1.00 95.62 84 VAL A O 1
ATOM 637 N N . ASP A 1 85 ? -9.501 -10.912 -2.663 1.00 95.31 85 ASP A N 1
ATOM 638 C CA . ASP A 1 85 ? -10.830 -11.435 -3.011 1.00 95.31 85 ASP A CA 1
ATOM 639 C C . ASP A 1 85 ? -11.739 -10.355 -3.624 1.00 95.31 85 ASP A C 1
ATOM 641 O O . ASP A 1 85 ? -12.674 -10.642 -4.382 1.00 95.31 85 ASP A O 1
ATOM 645 N N . SER A 1 86 ? -11.470 -9.081 -3.333 1.00 93.44 86 SER A N 1
ATOM 646 C CA . SER A 1 86 ? -12.221 -7.965 -3.893 1.00 93.44 86 SER A CA 1
ATOM 647 C C . SER A 1 86 ? -11.914 -7.763 -5.374 1.00 93.44 86 SER A C 1
ATOM 649 O O . SER A 1 86 ? -10.838 -7.306 -5.762 1.00 93.44 86 SER A O 1
ATOM 651 N N . GLY A 1 87 ? -12.923 -7.960 -6.228 1.00 91.62 87 GLY A N 1
ATOM 652 C CA . GLY A 1 87 ? -12.807 -7.679 -7.663 1.00 91.62 87 GLY A CA 1
ATOM 653 C C . GLY A 1 87 ? -12.394 -6.233 -7.981 1.00 91.62 87 GLY A C 1
ATOM 654 O O . GLY A 1 87 ? -11.748 -5.987 -9.000 1.00 91.62 87 GLY A O 1
ATOM 655 N N . PHE A 1 88 ? -12.711 -5.274 -7.102 1.00 89.69 88 PHE A N 1
ATOM 656 C CA . PHE A 1 88 ? -12.264 -3.888 -7.247 1.00 89.69 88 PHE A CA 1
ATOM 657 C C . PHE A 1 88 ? -10.771 -3.729 -6.935 1.00 89.69 88 PHE A C 1
ATOM 659 O O . PHE A 1 88 ? -10.033 -3.194 -7.768 1.00 89.69 88 PHE A O 1
ATOM 666 N N . PHE A 1 89 ? -10.322 -4.173 -5.756 1.00 91.62 89 PHE A N 1
ATOM 667 C CA . PHE A 1 89 ? -8.927 -4.012 -5.336 1.00 91.62 89 PHE A CA 1
ATOM 668 C C . PHE A 1 89 ? -7.997 -4.856 -6.198 1.00 91.62 89 PHE A C 1
ATOM 670 O O . PHE A 1 89 ? -7.039 -4.310 -6.748 1.00 91.62 89 PHE A O 1
ATOM 677 N N . ARG A 1 90 ? -8.343 -6.122 -6.447 1.00 94.06 90 ARG A N 1
ATOM 678 C CA . ARG A 1 90 ? -7.585 -7.018 -7.324 1.00 94.06 90 ARG A CA 1
ATOM 679 C C . ARG A 1 90 ? -7.330 -6.406 -8.698 1.00 94.06 90 ARG A C 1
ATOM 681 O O . ARG A 1 90 ? -6.195 -6.383 -9.166 1.00 94.06 90 ARG A O 1
ATOM 6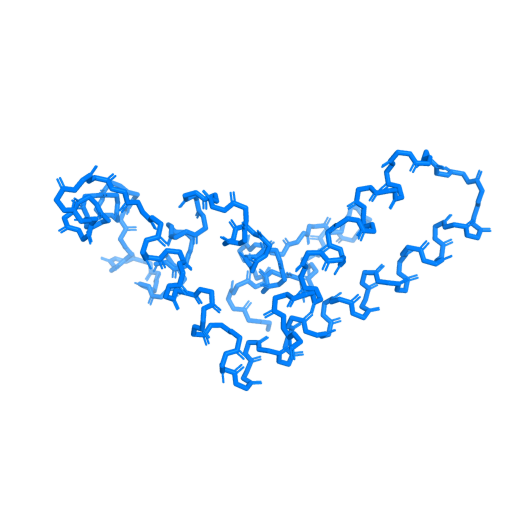88 N N . ALA A 1 91 ? -8.353 -5.829 -9.335 1.00 92.44 91 ALA A N 1
ATOM 689 C CA . ALA A 1 91 ? -8.194 -5.183 -10.640 1.00 92.44 91 ALA A CA 1
ATOM 690 C C . ALA A 1 91 ? -7.233 -3.979 -10.598 1.00 92.44 91 ALA A C 1
ATOM 692 O O . ALA A 1 91 ? -6.503 -3.726 -11.559 1.00 92.44 91 ALA A O 1
ATOM 693 N N . LYS A 1 92 ? -7.221 -3.220 -9.496 1.00 91.62 92 LYS A N 1
ATOM 694 C CA . LYS A 1 92 ? -6.312 -2.080 -9.313 1.00 91.62 92 LYS A CA 1
ATOM 695 C C . LYS A 1 92 ? -4.884 -2.516 -9.004 1.00 91.62 92 LYS A C 1
ATOM 697 O O . LYS A 1 92 ? -3.967 -1.924 -9.566 1.00 91.62 92 LYS A O 1
ATOM 702 N N . ILE A 1 93 ? -4.707 -3.551 -8.188 1.00 94.69 93 ILE A N 1
ATOM 703 C CA . ILE A 1 93 ? -3.399 -4.134 -7.872 1.00 94.69 93 ILE A CA 1
ATOM 704 C C . ILE A 1 93 ? -2.763 -4.703 -9.142 1.00 94.69 93 ILE A C 1
ATOM 706 O O . ILE A 1 93 ? -1.641 -4.334 -9.474 1.00 94.69 93 ILE A O 1
ATOM 710 N N . LEU A 1 94 ? -3.505 -5.491 -9.929 1.00 94.75 94 LEU A N 1
ATOM 711 C CA . LEU A 1 94 ? -3.021 -6.011 -11.214 1.00 94.75 94 LEU A CA 1
ATOM 712 C C . LEU A 1 94 ? -2.617 -4.889 -12.174 1.00 94.75 94 LEU A C 1
ATOM 714 O O . LEU A 1 94 ? -1.584 -4.974 -12.834 1.00 94.75 94 LEU A O 1
ATOM 718 N N . LYS A 1 95 ? -3.398 -3.801 -12.227 1.00 92.69 95 LYS A N 1
ATOM 719 C CA . LYS A 1 95 ? -3.042 -2.648 -13.060 1.00 92.69 95 LYS A CA 1
ATOM 720 C C . LYS A 1 95 ? -1.765 -1.956 -12.581 1.00 92.69 95 LYS A C 1
ATOM 722 O O . LYS A 1 95 ? -0.992 -1.463 -13.401 1.00 92.69 95 LYS A O 1
ATOM 727 N N . TYR A 1 96 ? -1.567 -1.886 -11.270 1.00 92.69 96 TYR A N 1
ATOM 728 C CA . TYR A 1 96 ? -0.364 -1.320 -10.678 1.00 92.69 96 TYR A CA 1
ATOM 729 C C . TYR A 1 96 ? 0.870 -2.180 -10.979 1.00 92.69 96 TYR A C 1
ATOM 731 O O . TYR A 1 96 ? 1.854 -1.638 -11.478 1.00 92.69 96 TYR A O 1
ATOM 739 N N . ILE A 1 97 ? 0.774 -3.504 -10.806 1.00 94.62 97 ILE A N 1
ATOM 740 C CA . ILE A 1 97 ? 1.810 -4.473 -11.200 1.00 94.62 97 ILE A CA 1
ATOM 741 C C . ILE A 1 97 ? 2.187 -4.284 -12.677 1.00 94.62 97 ILE A C 1
ATOM 743 O O . ILE A 1 97 ? 3.355 -4.069 -12.992 1.00 94.62 97 ILE A O 1
ATOM 747 N N . GLU A 1 98 ? 1.201 -4.252 -13.582 1.00 93.94 98 GLU A N 1
ATOM 748 C CA . GLU A 1 98 ? 1.432 -4.063 -15.024 1.00 93.94 98 GLU A CA 1
ATOM 749 C C . GLU A 1 98 ? 2.210 -2.765 -15.323 1.00 93.94 98 GLU A C 1
ATOM 751 O O . GLU A 1 98 ? 3.078 -2.721 -16.202 1.00 93.94 98 GLU A O 1
ATOM 756 N N . ASN A 1 99 ? 1.900 -1.684 -14.604 1.00 91.00 99 ASN A N 1
ATOM 757 C CA . ASN A 1 99 ? 2.596 -0.410 -14.758 1.00 91.00 99 ASN A CA 1
ATOM 758 C C . ASN A 1 99 ? 4.027 -0.476 -14.205 1.00 91.00 99 ASN A C 1
ATOM 760 O O . ASN A 1 99 ? 4.937 0.030 -14.859 1.00 91.00 99 ASN A O 1
ATOM 764 N N . MET A 1 100 ? 4.243 -1.125 -13.055 1.00 91.31 100 MET A N 1
ATOM 765 C CA . MET A 1 100 ? 5.582 -1.329 -12.494 1.00 91.31 100 MET A CA 1
ATOM 766 C C . MET A 1 100 ? 6.466 -2.145 -13.434 1.00 91.31 100 MET A C 1
ATOM 768 O O . MET A 1 100 ? 7.603 -1.758 -13.688 1.00 91.31 100 MET A O 1
ATOM 772 N N . GLU A 1 101 ? 5.938 -3.214 -14.029 1.00 93.62 101 GLU A N 1
ATOM 773 C CA . GLU A 1 101 ? 6.672 -4.013 -15.011 1.00 93.62 101 GLU A CA 1
ATOM 774 C C . GLU A 1 101 ? 7.063 -3.203 -16.254 1.00 93.62 101 GLU A C 1
ATOM 776 O O . GLU A 1 101 ? 8.170 -3.346 -16.779 1.00 93.62 101 GLU A O 1
ATOM 781 N N . LYS A 1 102 ? 6.166 -2.339 -16.752 1.00 90.69 102 LYS A N 1
ATOM 782 C CA . LYS A 1 102 ? 6.478 -1.435 -17.873 1.00 90.69 102 LYS A CA 1
ATOM 783 C C . LYS A 1 102 ? 7.602 -0.475 -17.506 1.00 90.69 102 LYS A C 1
ATOM 785 O O . LYS A 1 102 ? 8.521 -0.307 -18.308 1.00 90.69 102 LYS A O 1
ATOM 790 N N . SER A 1 103 ? 7.543 0.106 -16.311 1.00 86.56 103 SER A N 1
ATOM 791 C CA . SER A 1 103 ? 8.591 0.983 -15.795 1.00 86.56 103 SER A CA 1
ATOM 792 C C . SER A 1 103 ? 9.917 0.236 -15.661 1.00 86.56 103 SER A C 1
ATOM 794 O O . SER A 1 103 ? 10.911 0.686 -16.218 1.00 86.56 103 SER A O 1
ATOM 796 N N . ALA A 1 104 ? 9.937 -0.946 -15.040 1.00 88.38 104 ALA A N 1
ATOM 797 C CA . ALA A 1 104 ? 11.145 -1.759 -14.894 1.00 88.38 104 ALA A CA 1
ATOM 798 C C . ALA A 1 104 ? 11.792 -2.087 -16.252 1.00 88.38 104 ALA A C 1
ATOM 800 O O . ALA A 1 104 ? 12.999 -1.920 -16.419 1.00 88.38 104 ALA A O 1
ATOM 801 N N . ARG A 1 105 ? 10.994 -2.476 -17.260 1.00 89.19 105 ARG A N 1
ATOM 802 C CA . ARG A 1 105 ? 11.492 -2.723 -18.627 1.00 89.19 105 ARG A CA 1
ATOM 803 C C . ARG A 1 105 ? 12.095 -1.477 -19.269 1.00 89.19 105 ARG A C 1
ATOM 805 O O . ARG A 1 105 ? 13.140 -1.568 -19.907 1.00 89.19 105 ARG A O 1
ATOM 812 N N . TYR A 1 106 ? 11.445 -0.327 -19.114 1.00 86.06 106 TYR A N 1
ATOM 813 C CA . TYR A 1 106 ? 11.946 0.937 -19.653 1.00 86.06 106 TYR A CA 1
ATOM 814 C C . TYR A 1 106 ? 13.267 1.358 -19.001 1.00 86.06 106 TYR A C 1
ATOM 816 O O . TYR A 1 106 ? 14.186 1.785 -19.695 1.00 86.06 106 TYR A O 1
ATOM 824 N N . LEU A 1 107 ? 13.378 1.192 -17.684 1.00 84.12 107 LEU A N 1
ATOM 825 C CA . LEU A 1 107 ? 14.570 1.541 -16.916 1.00 84.12 107 LEU A CA 1
ATOM 826 C C . LEU A 1 107 ? 15.752 0.625 -17.256 1.00 84.12 107 LEU A C 1
ATOM 828 O O . LEU A 1 107 ? 16.844 1.121 -17.516 1.00 84.12 107 LEU A O 1
ATOM 832 N N . LYS A 1 108 ? 15.511 -0.687 -17.389 1.00 85.19 108 LYS A N 1
ATOM 833 C CA . LYS A 1 108 ? 16.506 -1.655 -17.888 1.00 85.19 108 LYS A CA 1
ATOM 834 C C . LYS A 1 108 ? 17.036 -1.299 -19.279 1.00 85.19 108 LYS A C 1
ATOM 836 O O . LYS A 1 108 ? 18.205 -1.516 -19.559 1.00 85.19 108 LYS A O 1
ATOM 841 N N . ALA A 1 109 ? 16.189 -0.753 -20.151 1.00 85.38 109 ALA A N 1
ATOM 842 C CA . ALA A 1 109 ? 16.586 -0.371 -21.506 1.00 85.38 109 ALA A CA 1
ATOM 843 C C . ALA A 1 109 ? 17.398 0.935 -21.571 1.00 85.38 109 ALA A C 1
ATOM 845 O O . ALA A 1 109 ? 18.011 1.210 -22.601 1.00 85.38 109 ALA A O 1
ATOM 846 N N . LYS A 1 110 ? 17.376 1.756 -20.513 1.00 78.69 110 LYS A N 1
ATOM 847 C CA . LYS A 1 110 ? 18.055 3.056 -20.478 1.00 78.69 110 LYS A CA 1
ATOM 848 C C . LYS A 1 110 ? 19.506 3.009 -19.995 1.00 78.69 110 LYS A C 1
ATOM 850 O O . LYS A 1 110 ? 20.165 4.032 -20.113 1.00 78.69 110 LYS A O 1
ATOM 855 N N . ASP A 1 111 ? 19.984 1.872 -19.485 1.00 66.25 111 ASP A N 1
ATOM 856 C CA . ASP A 1 111 ? 21.366 1.612 -19.014 1.00 66.25 111 ASP A CA 1
ATOM 857 C C . ASP A 1 111 ? 21.940 2.625 -17.988 1.00 66.25 111 ASP A C 1
ATOM 859 O O . ASP A 1 111 ? 23.115 2.581 -17.645 1.00 66.25 111 ASP A O 1
ATOM 863 N N . ASP A 1 112 ? 21.101 3.529 -17.472 1.00 66.31 112 ASP A N 1
ATOM 864 C CA . ASP A 1 112 ? 21.463 4.674 -16.617 1.00 66.31 112 ASP A CA 1
ATOM 865 C C . ASP A 1 112 ? 20.871 4.545 -15.199 1.00 66.31 112 ASP A C 1
ATOM 867 O O . ASP A 1 112 ? 20.765 5.510 -14.446 1.00 66.31 112 ASP A O 1
ATOM 871 N N . MET A 1 113 ? 20.420 3.343 -14.828 1.00 70.00 113 MET A N 1
ATOM 872 C CA . MET A 1 113 ? 19.888 3.063 -13.495 1.00 70.00 113 MET A CA 1
ATOM 873 C C . MET A 1 113 ? 20.712 2.017 -12.763 1.00 70.00 113 MET A C 1
ATOM 875 O O . MET A 1 113 ? 21.121 1.007 -13.331 1.00 70.00 113 MET A O 1
ATOM 879 N N . ASP A 1 114 ? 20.894 2.254 -11.465 1.00 81.88 114 ASP A N 1
ATOM 880 C CA . ASP A 1 114 ? 21.523 1.315 -10.546 1.00 81.88 114 ASP A CA 1
ATOM 881 C C . ASP A 1 114 ? 20.759 -0.020 -10.556 1.00 81.88 114 ASP A C 1
ATOM 883 O O . ASP A 1 114 ? 19.546 -0.069 -10.318 1.00 81.88 114 ASP A O 1
ATOM 887 N N . ALA A 1 115 ? 21.482 -1.113 -10.809 1.00 83.25 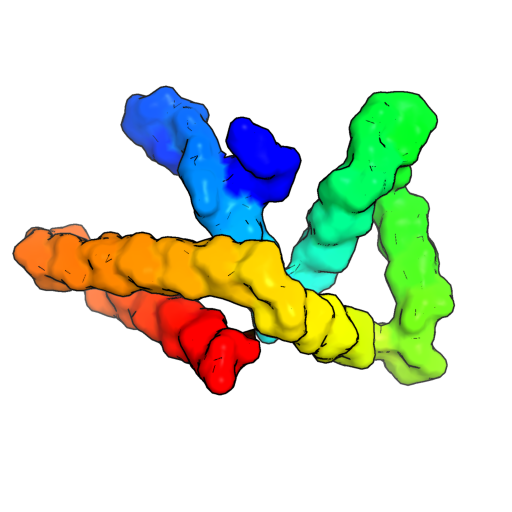115 ALA A N 1
ATOM 888 C CA . ALA A 1 115 ? 20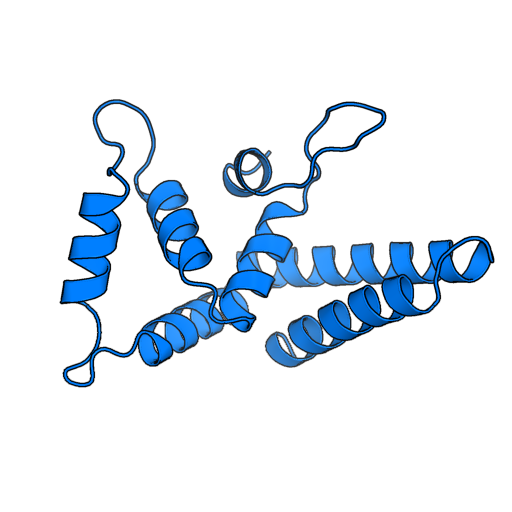.948 -2.472 -10.793 1.00 83.25 115 ALA A CA 1
ATOM 889 C C . ALA A 1 115 ? 20.218 -2.793 -9.476 1.00 83.25 115 ALA A C 1
ATOM 891 O O . ALA A 1 115 ? 19.228 -3.523 -9.480 1.00 83.25 115 ALA A O 1
ATOM 892 N N . THR A 1 116 ? 20.648 -2.187 -8.367 1.00 85.12 116 THR A N 1
ATOM 893 C CA . THR A 1 116 ? 20.014 -2.320 -7.049 1.00 85.12 116 THR A CA 1
ATOM 894 C C . THR A 1 116 ? 18.587 -1.773 -7.047 1.00 85.12 116 THR A C 1
ATOM 896 O O . THR A 1 116 ? 17.679 -2.398 -6.506 1.00 85.12 116 THR A O 1
ATOM 899 N N . GLN A 1 117 ? 18.352 -0.627 -7.692 1.00 83.44 117 GLN A N 1
ATOM 900 C CA . GLN A 1 117 ? 17.020 -0.018 -7.763 1.00 83.44 117 GLN A CA 1
ATOM 901 C C . GLN A 1 117 ? 16.073 -0.841 -8.635 1.00 83.44 117 GLN A C 1
ATOM 903 O O . GLN A 1 117 ? 14.893 -0.981 -8.319 1.00 83.44 117 GLN A O 1
ATOM 908 N N . ILE A 1 118 ? 16.598 -1.414 -9.718 1.00 86.94 118 ILE A N 1
ATOM 909 C CA . ILE A 1 118 ? 15.840 -2.314 -10.585 1.00 86.94 118 ILE A CA 1
ATOM 910 C C . ILE A 1 118 ? 15.442 -3.576 -9.813 1.00 86.94 118 ILE A C 1
ATOM 912 O O . ILE A 1 118 ? 14.275 -3.956 -9.863 1.00 86.94 118 ILE A O 1
ATOM 916 N N . GLN A 1 119 ? 16.365 -4.170 -9.050 1.00 89.25 119 GLN A N 1
ATOM 917 C CA . GLN A 1 119 ? 16.078 -5.356 -8.241 1.00 89.25 119 GLN A CA 1
ATOM 918 C C . GLN A 1 119 ? 14.971 -5.099 -7.210 1.00 89.25 119 GLN A C 1
ATOM 920 O O . GLN A 1 119 ? 14.052 -5.902 -7.100 1.00 89.25 119 GLN A O 1
ATOM 925 N N . ILE A 1 120 ? 14.997 -3.950 -6.523 1.00 89.88 120 ILE A N 1
ATOM 926 C CA . ILE A 1 120 ? 13.944 -3.573 -5.564 1.00 89.88 120 ILE A CA 1
ATOM 927 C C . ILE A 1 120 ? 12.566 -3.561 -6.241 1.00 89.88 120 ILE A C 1
ATOM 929 O O . ILE A 1 120 ? 11.600 -4.091 -5.696 1.00 89.88 120 ILE A O 1
ATOM 933 N N . ILE A 1 121 ? 12.465 -2.992 -7.446 1.00 90.56 121 ILE A N 1
ATOM 934 C CA . ILE A 1 121 ? 11.202 -2.953 -8.196 1.00 90.56 121 ILE A CA 1
ATOM 935 C C . ILE A 1 121 ? 10.745 -4.371 -8.568 1.00 90.56 121 ILE A C 1
ATOM 937 O O . ILE A 1 121 ? 9.555 -4.673 -8.473 1.00 90.56 121 ILE A O 1
ATOM 941 N N . GLU A 1 122 ? 11.665 -5.244 -8.980 1.00 93.38 122 GLU A N 1
ATOM 942 C CA . GLU A 1 122 ? 11.349 -6.634 -9.328 1.00 93.38 122 GLU A CA 1
ATOM 943 C C . GLU A 1 122 ? 10.892 -7.453 -8.118 1.00 93.38 122 GLU A C 1
ATOM 945 O O . GLU A 1 122 ? 9.920 -8.202 -8.229 1.00 93.38 122 GLU A O 1
ATOM 950 N N . ASP A 1 123 ? 11.508 -7.253 -6.953 1.00 94.56 123 ASP A N 1
ATOM 951 C CA . ASP A 1 123 ? 11.111 -7.912 -5.707 1.00 94.56 123 ASP A CA 1
ATOM 952 C C . ASP A 1 123 ? 9.702 -7.478 -5.274 1.00 94.56 123 ASP A C 1
ATOM 954 O O . ASP A 1 123 ? 8.870 -8.312 -4.901 1.00 94.56 123 ASP A O 1
ATOM 958 N N . MET A 1 124 ? 9.392 -6.181 -5.397 1.00 94.12 124 MET A N 1
ATOM 959 C CA . MET A 1 124 ? 8.046 -5.656 -5.147 1.00 94.12 124 MET A CA 1
ATOM 960 C C . MET A 1 124 ? 7.009 -6.266 -6.101 1.00 94.12 124 MET A C 1
ATOM 962 O O . MET A 1 124 ? 5.938 -6.688 -5.659 1.00 94.12 124 MET A O 1
ATOM 966 N N . ILE A 1 125 ? 7.319 -6.338 -7.403 1.00 95.38 125 ILE A N 1
ATOM 967 C CA . ILE A 1 125 ? 6.454 -6.976 -8.410 1.00 95.38 125 ILE A CA 1
ATOM 968 C C . ILE A 1 125 ? 6.216 -8.441 -8.046 1.00 95.38 125 ILE A C 1
ATOM 970 O O . ILE A 1 125 ? 5.067 -8.886 -8.056 1.00 95.38 125 ILE A O 1
ATOM 974 N N . GLY A 1 126 ? 7.276 -9.178 -7.704 1.00 96.50 126 GLY A N 1
ATOM 975 C CA . GLY A 1 126 ? 7.202 -10.592 -7.343 1.00 96.50 126 GLY A CA 1
ATOM 976 C C . GLY A 1 126 ? 6.305 -10.831 -6.131 1.00 96.50 126 GLY A C 1
ATOM 977 O O . GLY A 1 126 ? 5.386 -11.647 -6.200 1.00 96.50 126 GLY A O 1
ATOM 978 N N . ARG A 1 127 ? 6.503 -10.067 -5.049 1.00 96.00 127 ARG A N 1
ATOM 979 C CA . ARG A 1 127 ? 5.676 -10.154 -3.834 1.00 96.00 127 ARG A CA 1
ATOM 980 C C . ARG A 1 127 ? 4.198 -9.910 -4.118 1.00 96.00 127 ARG A C 1
ATOM 982 O O . ARG A 1 127 ? 3.365 -10.745 -3.777 1.00 96.00 127 ARG A O 1
ATOM 989 N N . MET A 1 128 ? 3.871 -8.804 -4.785 1.00 96.25 128 MET A N 1
ATOM 990 C CA . MET A 1 128 ? 2.474 -8.480 -5.078 1.00 96.25 128 MET A CA 1
ATOM 991 C C . MET A 1 128 ? 1.834 -9.479 -6.043 1.00 96.25 128 MET A C 1
ATOM 993 O O . MET A 1 128 ? 0.667 -9.813 -5.871 1.00 96.25 128 MET A O 1
ATOM 997 N N . SER A 1 129 ? 2.577 -9.958 -7.046 1.00 96.50 129 SER A N 1
ATOM 998 C CA . SER A 1 129 ? 2.072 -10.935 -8.021 1.00 96.50 129 SER A CA 1
ATOM 999 C C . SER A 1 129 ? 1.752 -12.270 -7.361 1.00 96.50 129 SER A C 1
ATOM 1001 O O . SER A 1 129 ? 0.704 -12.849 -7.642 1.00 96.50 129 SER A O 1
ATOM 1003 N N . ASN A 1 130 ? 2.609 -12.727 -6.444 1.00 96.19 130 ASN A N 1
ATOM 1004 C CA . ASN A 1 130 ? 2.375 -13.948 -5.679 1.00 96.19 130 ASN A CA 1
ATOM 1005 C C . ASN A 1 130 ? 1.115 -13.843 -4.812 1.00 96.19 130 ASN A C 1
ATOM 1007 O O . ASN A 1 130 ? 0.355 -14.800 -4.745 1.00 96.19 130 ASN A O 1
ATOM 1011 N N . ALA A 1 131 ? 0.868 -12.683 -4.201 1.00 94.62 131 ALA A N 1
ATOM 1012 C CA . ALA A 1 131 ? -0.294 -12.479 -3.339 1.00 94.62 131 ALA A CA 1
ATOM 1013 C C . ALA A 1 131 ? -1.637 -12.439 -4.098 1.00 94.62 131 ALA A C 1
ATOM 1015 O O . ALA A 1 131 ? -2.680 -12.695 -3.508 1.00 94.62 131 ALA A O 1
ATOM 1016 N N . VAL A 1 132 ? -1.646 -12.118 -5.401 1.00 93.12 132 VAL A N 1
ATOM 1017 C CA . VAL A 1 132 ? -2.883 -12.025 -6.214 1.00 93.12 132 VAL A CA 1
ATOM 1018 C C . VAL A 1 132 ? -3.103 -13.194 -7.185 1.00 93.12 132 VAL A C 1
ATOM 1020 O O . VAL A 1 132 ? -4.074 -13.159 -7.962 1.00 93.12 132 VAL A O 1
ATOM 1023 N N . SER A 1 133 ? -2.193 -14.172 -7.185 1.00 86.94 133 SER A N 1
ATOM 1024 C CA . SER A 1 133 ? -2.228 -15.374 -8.035 1.00 86.94 133 SER A CA 1
ATOM 1025 C C . SER A 1 133 ? -3.102 -16.462 -7.428 1.00 86.94 133 SER A C 1
ATOM 1027 O O . SER A 1 133 ? -3.949 -16.986 -8.185 1.00 86.94 133 SER A O 1
#

Secondary structure (DSSP, 8-state):
--HHHHHHSPBPTTT-PBPTTHHHHHHHHHHTT-THHHHHHHHHHS-SSTTPPPHHHHHHHHHHHS-TT--SHHHHHHHHHHHHH-HHHHHHHHHHHHHHHHHHHHHHHTS-S-HHHHHHHHHHHHHHHHHH-